Protein AF-A0A958KNM1-F1 (afdb_monomer)

Radius of gyration: 17.07 Å; Cα contacts (8 Å, |Δi|>4): 87; chains: 1; bounding box: 41×26×49 Å

Sequence (98 aa):
RNIADQYFADEQINSLNRTLFSFAAYNAGPTRISRIRQQAKDAGLDPNVWFGNVEQLVAKKVSSEPVTYVRNIYKYYVAYKLAQNNIAIREKAKDSAA

Nearest PDB structures (foldseek):
  5aa2-assembly4_D  TM=8.391E-01  e=7.026E-03  Pseudomonas aeruginosa BWHPSA013
  5aa2-assembly2_B  TM=8.555E-01  e=1.307E-02  Pseudomonas aeruginosa BWHPSA013
  5aa1-assembly2_B  TM=8.516E-01  e=2.017E-02  Pseudomonas aeruginosa BWHPSA013
  4p11-assembly1_A  TM=8.469E-01  e=2.146E-02  Pseudomonas aeruginosa PAO1

pLDDT: mean 94.6, std 6.58, range [58.0, 98.56]

Solvent-accessible surface area (backbone atoms only — not comparable to full-atom values): 5372 Å² total; per-residue (Å²): 135,59,67,38,70,74,69,46,64,54,84,80,33,47,73,67,34,33,50,50,50,36,49,30,14,71,69,62,36,52,71,55,46,48,52,49,25,61,53,21,48,81,71,78,31,52,52,54,36,43,80,97,22,27,43,55,54,37,44,73,76,74,41,57,59,40,52,50,52,40,50,60,52,49,54,53,54,52,51,52,52,51,52,52,50,52,50,53,52,52,52,54,55,52,65,75,73,108

Foldseek 3Di:
DQLLVPQPVPPLQDPVLSVLLSLLCVVQNSVVLSVLLVVQVVVVFHSNHCPPTSLVSCCVPPHCVSVVRSVVVVVVVVVVVVVVVVVVVVVVVVVVVD

Secondary structure (DSSP, 8-state):
--HHHHH---TTS-HHHHHHHHHHHHHH-HHHHHHHHHHHHHTTS-TT-IIIIIHHHHHHHT-SHHHHHHHHHHHHHHHHHHHHHHHHHHHHHHHTT-

Mean predicted aligned error: 3.87 Å

Structure (mmCIF, N/CA/C/O backbone):
data_AF-A0A958KNM1-F1
#
_entry.id   AF-A0A958KNM1-F1
#
loop_
_atom_site.group_PDB
_atom_site.id
_atom_site.type_symbol
_atom_site.label_atom_id
_atom_site.label_alt_id
_atom_site.label_comp_id
_atom_site.label_asym_id
_atom_site.label_entity_id
_atom_site.label_seq_id
_atom_site.pdbx_PDB_ins_code
_atom_site.Cartn_x
_atom_site.Cartn_y
_atom_site.Cartn_z
_atom_site.occupancy
_atom_site.B_iso_or_equiv
_atom_site.auth_seq_id
_atom_site.auth_comp_id
_atom_site.auth_asym_id
_atom_site.auth_atom_id
_atom_site.pdbx_PDB_model_num
ATOM 1 N N . ARG A 1 1 ? 12.983 0.101 14.545 1.00 58.00 1 ARG A N 1
ATOM 2 C CA . ARG A 1 1 ? 11.948 -0.941 14.313 1.00 58.00 1 ARG A CA 1
ATOM 3 C C . ARG A 1 1 ? 11.204 -0.573 13.032 1.00 58.00 1 ARG A C 1
ATOM 5 O O . ARG A 1 1 ? 10.838 0.588 12.909 1.00 58.00 1 ARG A O 1
ATOM 12 N N . ASN A 1 2 ? 11.067 -1.488 12.069 1.00 82.31 2 ASN A N 1
ATOM 13 C CA . ASN A 1 2 ? 10.414 -1.219 10.780 1.00 82.31 2 ASN A CA 1
ATOM 14 C C . ASN A 1 2 ? 8.882 -1.345 10.923 1.00 82.31 2 ASN A C 1
ATOM 16 O O . ASN A 1 2 ? 8.404 -2.275 11.571 1.00 82.31 2 ASN A O 1
ATOM 20 N N . ILE A 1 3 ? 8.120 -0.416 10.334 1.00 82.62 3 ILE A N 1
ATOM 21 C CA . ILE A 1 3 ? 6.646 -0.427 10.320 1.00 82.62 3 ILE A CA 1
ATOM 22 C C . ILE A 1 3 ? 6.108 -1.739 9.725 1.00 82.62 3 ILE A C 1
ATOM 24 O O . ILE A 1 3 ? 5.165 -2.314 10.271 1.00 82.62 3 ILE A O 1
ATOM 28 N N . ALA A 1 4 ? 6.730 -2.227 8.647 1.00 82.06 4 ALA A N 1
ATOM 29 C CA . ALA A 1 4 ? 6.342 -3.458 7.964 1.00 82.06 4 ALA A CA 1
ATOM 30 C C . ALA A 1 4 ? 6.382 -4.664 8.908 1.00 82.06 4 ALA A C 1
ATOM 32 O O . ALA A 1 4 ? 5.395 -5.379 9.053 1.00 82.06 4 ALA A O 1
ATOM 33 N N . ASP A 1 5 ? 7.500 -4.840 9.606 1.00 85.38 5 ASP A N 1
ATOM 34 C CA . ASP A 1 5 ? 7.730 -6.018 10.444 1.00 85.38 5 ASP A CA 1
ATOM 35 C C . ASP A 1 5 ? 6.917 -5.979 11.745 1.00 85.38 5 ASP A C 1
ATOM 37 O O . ASP A 1 5 ? 6.643 -7.015 12.338 1.00 85.38 5 ASP A O 1
ATOM 41 N N . GLN A 1 6 ? 6.501 -4.794 12.200 1.00 87.06 6 GLN A N 1
ATOM 42 C CA . GLN A 1 6 ? 5.697 -4.669 13.416 1.00 87.06 6 GLN A CA 1
ATOM 43 C C . GLN A 1 6 ? 4.189 -4.828 13.165 1.00 87.06 6 GLN A C 1
ATOM 45 O O . GLN A 1 6 ? 3.485 -5.334 14.036 1.00 87.06 6 GLN A O 1
ATOM 50 N N . TYR A 1 7 ? 3.676 -4.382 12.014 1.00 88.31 7 TYR A N 1
ATOM 51 C CA . TYR A 1 7 ? 2.226 -4.299 11.768 1.00 88.31 7 TYR A CA 1
ATOM 52 C C . TYR A 1 7 ? 1.726 -5.182 10.617 1.00 88.31 7 TYR A C 1
ATOM 54 O O . TYR A 1 7 ? 0.519 -5.437 10.519 1.00 88.31 7 TYR A O 1
ATOM 62 N N . PHE A 1 8 ? 2.628 -5.639 9.747 1.00 90.50 8 PHE A N 1
ATOM 63 C CA . PHE A 1 8 ? 2.316 -6.312 8.483 1.00 90.50 8 PHE A CA 1
ATOM 64 C C . PHE A 1 8 ? 3.215 -7.543 8.261 1.00 90.50 8 PHE A C 1
ATOM 66 O O . PHE A 1 8 ? 3.606 -7.830 7.136 1.00 90.50 8 PHE A O 1
ATOM 73 N N . ALA A 1 9 ? 3.560 -8.256 9.338 1.00 86.94 9 ALA A N 1
ATOM 74 C CA . ALA A 1 9 ? 4.379 -9.475 9.301 1.00 86.94 9 ALA A CA 1
ATOM 75 C C . ALA A 1 9 ? 3.591 -10.760 8.985 1.00 86.94 9 ALA A C 1
ATOM 77 O O . ALA A 1 9 ? 4.164 -11.840 9.007 1.00 86.94 9 ALA A O 1
ATOM 78 N N . ASP A 1 10 ? 2.289 -10.650 8.722 1.00 85.75 10 ASP A N 1
ATOM 79 C CA . ASP A 1 10 ? 1.458 -11.782 8.317 1.00 85.75 10 ASP A CA 1
ATOM 80 C C . ASP A 1 10 ? 1.947 -12.333 6.968 1.00 85.75 10 ASP A C 1
ATOM 82 O O . ASP A 1 10 ? 2.022 -11.594 5.983 1.00 85.75 10 ASP A O 1
ATOM 86 N N . GLU A 1 11 ? 2.284 -13.622 6.930 1.00 86.75 11 GLU A N 1
ATOM 87 C CA . GLU A 1 11 ? 2.818 -14.309 5.747 1.00 86.75 11 GLU A CA 1
ATOM 88 C C . GLU A 1 11 ? 1.818 -14.356 4.584 1.00 86.75 11 GLU A C 1
ATOM 90 O O . GLU A 1 11 ? 2.215 -14.495 3.426 1.00 86.75 11 GLU A O 1
ATOM 95 N N . GLN A 1 12 ? 0.523 -14.182 4.865 1.00 93.00 12 GLN A N 1
ATOM 96 C CA . GLN A 1 12 ? -0.513 -14.095 3.836 1.00 93.00 12 GLN A CA 1
ATOM 97 C C . GLN A 1 12 ? -0.465 -12.762 3.072 1.00 93.00 12 GLN A C 1
ATOM 99 O O . GLN A 1 12 ? -1.037 -12.643 1.985 1.00 93.00 12 GLN A O 1
ATOM 104 N N . ILE A 1 13 ? 0.233 -11.751 3.601 1.00 94.88 13 ILE A N 1
ATOM 105 C CA . ILE A 1 13 ? 0.452 -10.479 2.916 1.00 94.88 13 ILE A CA 1
ATOM 106 C C . ILE A 1 13 ? 1.674 -10.622 2.007 1.00 94.88 13 ILE A C 1
ATOM 108 O O . ILE A 1 13 ? 2.821 -10.626 2.455 1.00 94.88 13 ILE A O 1
ATOM 112 N N . ASN A 1 14 ? 1.436 -10.663 0.695 1.00 95.88 14 ASN A N 1
ATOM 113 C CA . ASN A 1 14 ? 2.536 -10.687 -0.266 1.00 95.88 14 ASN A CA 1
ATOM 114 C C . ASN A 1 14 ? 3.421 -9.425 -0.173 1.00 95.88 14 ASN A C 1
ATOM 116 O O . ASN A 1 14 ? 3.021 -8.376 0.340 1.00 95.88 14 ASN A O 1
ATOM 120 N N . SER A 1 15 ? 4.632 -9.513 -0.725 1.00 94.31 15 SER A N 1
ATOM 121 C CA . SER A 1 15 ? 5.643 -8.452 -0.627 1.00 94.31 15 SER A CA 1
ATOM 122 C C . SER A 1 15 ? 5.155 -7.085 -1.119 1.00 94.31 15 SER A C 1
ATOM 124 O O . SER A 1 15 ? 5.404 -6.078 -0.457 1.00 94.31 15 SER A O 1
ATOM 126 N N . LEU A 1 16 ? 4.416 -7.039 -2.234 1.00 95.31 16 LEU A N 1
ATOM 127 C CA . LEU A 1 16 ? 3.863 -5.797 -2.772 1.00 95.31 16 LEU A CA 1
ATOM 128 C C . LEU A 1 16 ? 2.864 -5.169 -1.796 1.00 95.31 16 LEU A C 1
ATOM 130 O O . LEU A 1 16 ? 3.009 -4.000 -1.441 1.00 95.31 16 LEU A O 1
ATOM 134 N N . ASN A 1 17 ? 1.871 -5.931 -1.337 1.00 97.75 17 ASN A N 1
ATOM 135 C CA . ASN A 1 17 ? 0.870 -5.425 -0.402 1.00 97.75 17 ASN A CA 1
ATOM 136 C C . ASN A 1 17 ? 1.512 -5.000 0.921 1.00 97.75 17 ASN A C 1
ATOM 138 O O . ASN A 1 17 ? 1.154 -3.952 1.453 1.00 97.75 17 ASN A O 1
ATOM 142 N N . ARG A 1 18 ? 2.531 -5.722 1.402 1.00 96.50 18 ARG A N 1
ATOM 143 C CA . ARG A 1 18 ? 3.299 -5.351 2.601 1.00 96.50 18 ARG A CA 1
ATOM 144 C C . ARG A 1 18 ? 3.937 -3.967 2.463 1.00 96.50 18 ARG A C 1
ATOM 146 O O . ARG A 1 18 ? 3.883 -3.158 3.394 1.00 96.50 18 ARG A O 1
ATOM 153 N N . THR A 1 19 ? 4.486 -3.657 1.290 1.00 95.88 19 THR A N 1
ATOM 154 C CA . THR A 1 19 ? 5.015 -2.324 0.970 1.00 95.88 19 THR A CA 1
ATOM 155 C C . THR A 1 19 ? 3.908 -1.270 0.889 1.00 95.88 19 THR A C 1
ATOM 157 O O . THR A 1 19 ? 4.037 -0.213 1.505 1.00 95.88 19 THR A O 1
ATOM 160 N N . LEU A 1 20 ? 2.801 -1.547 0.194 1.00 98.00 20 LEU A N 1
ATOM 161 C CA . LEU A 1 20 ? 1.689 -0.595 0.050 1.00 98.00 20 LEU A CA 1
ATOM 162 C C . LEU A 1 20 ? 1.038 -0.255 1.399 1.00 98.00 20 LEU A C 1
ATOM 164 O O . LEU A 1 20 ? 0.808 0.917 1.697 1.00 98.00 20 LEU A O 1
ATOM 168 N N . PHE A 1 21 ? 0.825 -1.258 2.253 1.00 98.06 21 PHE A N 1
ATOM 169 C CA . PHE A 1 21 ? 0.362 -1.054 3.624 1.00 98.06 21 PHE A CA 1
ATOM 170 C C . PHE A 1 21 ? 1.338 -0.214 4.444 1.00 98.06 21 PHE A C 1
ATOM 172 O O . PHE A 1 21 ? 0.906 0.615 5.241 1.00 98.06 21 PHE A O 1
ATOM 179 N N . SER A 1 22 ? 2.642 -0.387 4.229 1.00 96.62 22 SER A N 1
ATOM 180 C CA . SER A 1 22 ? 3.668 0.406 4.910 1.00 96.62 22 SER A CA 1
ATOM 181 C C . SER A 1 22 ? 3.638 1.876 4.476 1.00 96.62 22 SER A C 1
ATOM 183 O O . SER A 1 22 ? 3.759 2.751 5.329 1.00 96.62 22 SER A O 1
ATOM 185 N N . PHE A 1 23 ? 3.396 2.173 3.193 1.00 97.44 23 PHE A N 1
ATOM 186 C CA . PHE A 1 23 ? 3.181 3.548 2.717 1.00 97.44 23 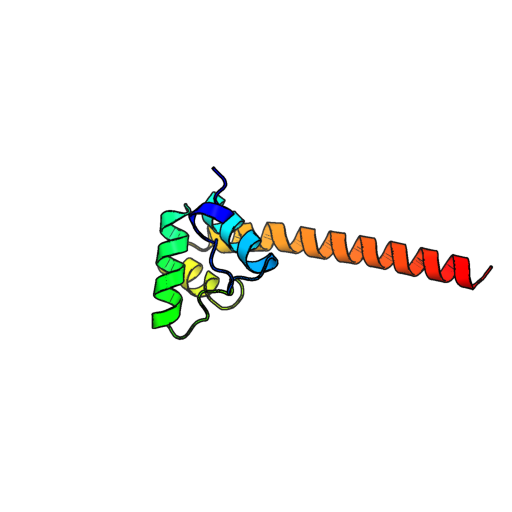PHE A CA 1
ATOM 187 C C . PHE A 1 23 ? 1.909 4.167 3.300 1.00 97.44 23 PHE A C 1
ATOM 189 O O . PHE A 1 23 ? 1.943 5.295 3.791 1.00 97.44 23 PHE A O 1
ATOM 196 N N . ALA A 1 24 ? 0.807 3.415 3.318 1.00 98.19 24 ALA A N 1
ATOM 197 C CA . ALA A 1 24 ? -0.430 3.860 3.951 1.00 98.19 24 ALA A CA 1
ATOM 198 C C . ALA A 1 24 ? -0.237 4.131 5.450 1.00 98.19 24 ALA A C 1
ATOM 200 O O . ALA A 1 24 ? -0.739 5.118 5.977 1.00 98.19 24 ALA A O 1
ATOM 201 N N . ALA A 1 25 ? 0.499 3.261 6.143 1.00 97.50 25 ALA A N 1
ATOM 202 C CA . ALA A 1 25 ? 0.784 3.370 7.568 1.00 97.50 25 ALA A CA 1
ATOM 203 C C . ALA A 1 25 ? 1.719 4.532 7.900 1.00 97.50 25 ALA A C 1
ATOM 205 O O . ALA A 1 25 ? 1.537 5.179 8.928 1.00 97.50 25 ALA A O 1
ATOM 206 N N . TYR A 1 26 ? 2.698 4.802 7.041 1.00 96.12 26 TYR A N 1
ATOM 207 C CA . TYR A 1 26 ? 3.561 5.969 7.168 1.00 96.12 26 TYR A CA 1
ATOM 208 C C . TYR A 1 26 ? 2.752 7.269 7.084 1.00 96.12 26 TYR A C 1
ATOM 210 O O . TYR A 1 26 ? 2.964 8.180 7.877 1.00 96.12 26 TYR A O 1
ATOM 218 N N . ASN A 1 27 ? 1.785 7.322 6.169 1.00 97.38 27 ASN A N 1
ATOM 219 C CA . ASN A 1 27 ? 0.954 8.496 5.944 1.00 97.38 27 ASN A CA 1
ATOM 220 C C . ASN A 1 27 ? -0.177 8.665 6.986 1.00 97.38 27 ASN A C 1
ATOM 222 O O . ASN A 1 27 ? -0.350 9.742 7.545 1.00 97.38 27 ASN A O 1
ATOM 226 N N . ALA A 1 28 ? -0.917 7.596 7.296 1.00 96.62 28 ALA A N 1
ATOM 227 C CA . ALA A 1 28 ? -2.135 7.648 8.118 1.00 96.62 28 ALA A CA 1
ATOM 228 C C . ALA A 1 28 ? -1.974 7.093 9.546 1.00 96.62 28 ALA A C 1
ATOM 230 O O . ALA A 1 28 ? -2.940 7.052 10.317 1.00 96.62 28 ALA A O 1
ATOM 231 N N . GLY A 1 29 ? -0.779 6.609 9.884 1.00 96.62 29 GLY A N 1
ATOM 232 C CA . GLY A 1 29 ? -0.459 5.951 11.146 1.00 96.62 29 GLY A CA 1
ATOM 233 C C . GLY A 1 29 ? -0.654 4.421 11.108 1.00 96.62 29 GLY A C 1
ATOM 234 O O . GLY A 1 29 ? -1.725 3.931 10.726 1.00 96.62 29 GLY A O 1
ATOM 235 N N . PRO A 1 30 ? 0.330 3.626 11.576 1.00 96.50 30 PRO A N 1
ATOM 236 C CA . PRO A 1 30 ? 0.308 2.166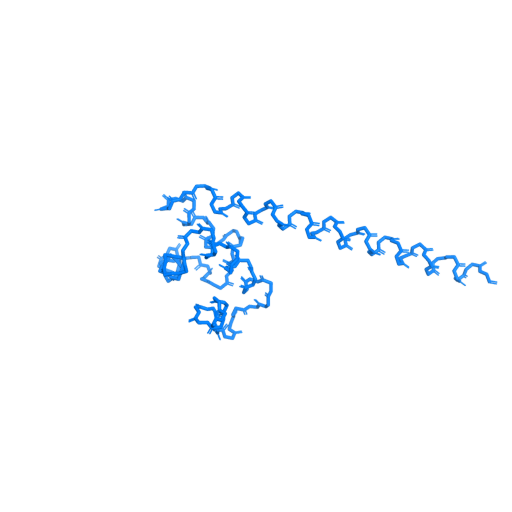 11.458 1.00 96.50 3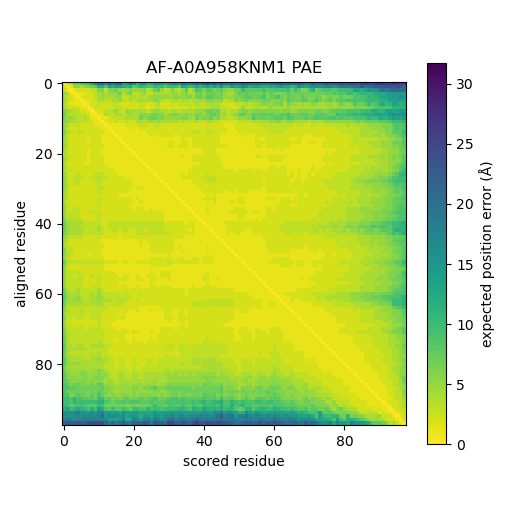0 PRO A CA 1
ATOM 237 C C . PRO A 1 30 ? -0.809 1.494 12.258 1.00 96.50 30 PRO A C 1
ATOM 239 O O . PRO A 1 30 ? -1.484 0.602 11.744 1.00 96.50 30 PRO A O 1
ATOM 242 N N . THR A 1 31 ? -1.075 1.957 13.481 1.00 96.00 31 THR A N 1
ATOM 243 C CA . THR A 1 31 ? -2.167 1.435 14.316 1.00 96.00 31 THR A CA 1
ATOM 244 C C . THR A 1 31 ? -3.524 1.618 13.640 1.00 96.00 31 THR A C 1
ATOM 246 O O . THR A 1 31 ? -4.364 0.717 13.664 1.00 96.00 31 THR A O 1
ATOM 249 N N . ARG A 1 32 ? -3.739 2.769 12.988 1.00 97.06 32 ARG A N 1
ATOM 250 C CA . ARG A 1 32 ? -4.992 3.067 12.289 1.00 97.06 32 ARG A CA 1
ATOM 251 C C . ARG A 1 32 ? -5.169 2.158 11.073 1.00 97.06 32 ARG A C 1
ATOM 253 O O . ARG A 1 32 ? -6.241 1.572 10.936 1.00 97.06 32 ARG A O 1
ATOM 260 N N . ILE A 1 33 ? -4.135 2.000 10.243 1.00 97.75 33 ILE A N 1
ATOM 261 C CA . ILE A 1 33 ? -4.184 1.110 9.071 1.00 97.75 33 ILE A CA 1
ATOM 262 C C . ILE A 1 33 ? -4.364 -0.351 9.486 1.00 97.75 33 ILE A C 1
ATOM 264 O O . ILE A 1 33 ? -5.218 -1.027 8.921 1.00 97.75 33 ILE A O 1
ATOM 268 N N . SER A 1 34 ? -3.650 -0.821 10.511 1.00 95.81 34 SER A N 1
ATOM 269 C CA . SER A 1 34 ? -3.819 -2.180 11.044 1.00 95.81 34 SER A CA 1
ATOM 270 C C . SER A 1 34 ? -5.258 -2.437 11.513 1.00 95.81 34 SER A C 1
ATOM 272 O O . SER A 1 34 ? -5.859 -3.452 11.166 1.00 95.81 34 SER A O 1
ATOM 274 N N . ARG A 1 35 ? -5.874 -1.474 12.213 1.00 96.75 35 ARG A N 1
ATOM 275 C CA . ARG A 1 35 ? -7.280 -1.579 12.631 1.00 96.75 35 ARG A CA 1
ATOM 276 C C . ARG A 1 35 ? -8.244 -1.622 11.443 1.00 96.75 35 ARG A C 1
ATOM 278 O O . ARG A 1 35 ? -9.162 -2.434 11.442 1.00 96.75 35 ARG A O 1
ATOM 285 N N . ILE A 1 36 ? -8.062 -0.751 10.448 1.00 97.75 36 ILE A N 1
ATOM 286 C CA . ILE A 1 36 ? -8.916 -0.743 9.247 1.00 97.75 36 ILE A CA 1
ATOM 287 C C . ILE A 1 36 ? -8.765 -2.049 8.461 1.00 97.75 36 ILE A C 1
ATOM 289 O O . ILE A 1 36 ? -9.765 -2.568 7.974 1.00 97.75 36 ILE A O 1
ATOM 293 N N . ARG A 1 37 ? -7.552 -2.611 8.405 1.00 96.56 37 ARG A N 1
ATOM 294 C CA . ARG A 1 37 ? -7.282 -3.919 7.805 1.00 96.56 37 ARG A CA 1
ATOM 295 C C . ARG A 1 37 ? -8.152 -5.01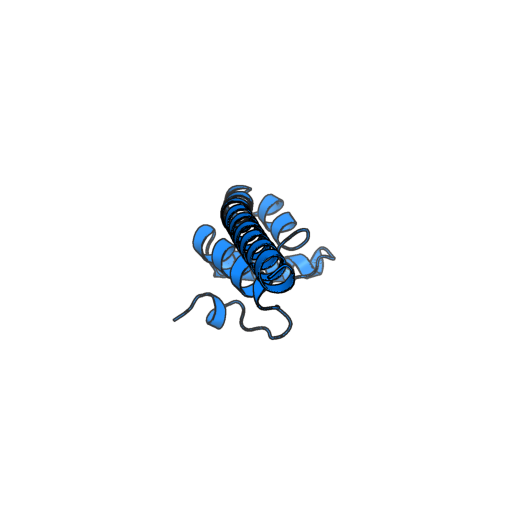1 8.425 1.00 96.56 37 ARG A C 1
ATOM 297 O O . ARG A 1 37 ? -8.825 -5.727 7.699 1.00 96.56 37 ARG A O 1
ATOM 304 N N . GLN A 1 38 ? -8.216 -5.076 9.756 1.00 95.12 38 GLN A N 1
ATOM 305 C CA . GLN A 1 38 ? -9.073 -6.053 10.438 1.00 95.12 38 GLN A CA 1
ATOM 306 C C . GLN A 1 38 ? -10.562 -5.839 10.134 1.00 95.12 38 GLN A C 1
ATOM 308 O O . GLN A 1 38 ? -11.278 -6.796 9.869 1.00 95.12 38 GLN A O 1
ATOM 313 N N . GLN A 1 39 ? -11.014 -4.583 10.066 1.00 97.25 39 GLN A N 1
ATOM 314 C CA . GLN A 1 39 ? -12.401 -4.257 9.705 1.00 97.25 39 GLN A CA 1
ATOM 315 C C . GLN A 1 39 ? -12.750 -4.566 8.242 1.00 97.25 39 GLN A C 1
ATOM 317 O O . GLN A 1 39 ? -13.931 -4.646 7.909 1.00 97.25 39 GLN A O 1
ATOM 322 N N . ALA A 1 40 ? -11.760 -4.682 7.353 1.00 97.19 40 ALA A N 1
ATOM 323 C CA . ALA A 1 40 ? -11.999 -5.009 5.950 1.00 97.19 40 ALA A CA 1
ATOM 324 C C . ALA A 1 40 ? -12.582 -6.422 5.805 1.00 97.19 40 ALA A C 1
ATOM 326 O O . ALA A 1 40 ? -13.488 -6.618 4.997 1.00 97.19 40 ALA A O 1
ATOM 327 N N . LYS A 1 41 ? -12.154 -7.356 6.666 1.00 94.69 41 LYS A N 1
ATOM 328 C CA . LYS A 1 41 ? -12.685 -8.722 6.719 1.00 94.69 41 LYS A CA 1
ATOM 329 C C . LYS A 1 41 ? -14.192 -8.736 6.989 1.00 94.69 41 LYS A C 1
ATOM 331 O O . LYS A 1 41 ? -14.935 -9.395 6.270 1.00 94.69 41 LYS A O 1
ATOM 336 N N . ASP A 1 42 ? -14.647 -7.949 7.964 1.00 95.69 42 ASP A N 1
ATOM 337 C CA . ASP A 1 42 ? -16.071 -7.842 8.321 1.00 95.69 42 ASP A CA 1
ATOM 338 C C . ASP A 1 42 ? -16.913 -7.205 7.202 1.00 95.69 42 ASP A C 1
ATOM 340 O O . ASP A 1 42 ? -18.123 -7.399 7.133 1.00 95.69 42 ASP A O 1
ATOM 344 N N . ALA A 1 43 ? -16.273 -6.443 6.312 1.00 95.25 43 ALA A N 1
ATOM 345 C CA . ALA A 1 43 ? -16.897 -5.833 5.142 1.00 95.25 43 ALA A CA 1
ATOM 346 C C . ALA A 1 43 ? -16.851 -6.730 3.888 1.00 95.25 43 ALA A C 1
ATOM 348 O O . ALA A 1 43 ? -17.199 -6.261 2.805 1.00 95.25 43 ALA A O 1
ATOM 349 N N . GLY A 1 44 ? -16.409 -7.988 4.014 1.00 96.88 44 GLY A N 1
ATOM 350 C CA . GLY A 1 44 ? -16.278 -8.921 2.891 1.00 96.88 44 GLY A CA 1
ATOM 351 C C . GLY A 1 44 ? -15.127 -8.593 1.935 1.00 96.88 44 GLY A C 1
ATOM 352 O O . GLY A 1 44 ? -15.132 -9.063 0.801 1.00 96.88 44 GLY A O 1
ATOM 353 N N . LEU A 1 45 ? -14.161 -7.779 2.367 1.00 97.94 45 LEU A N 1
ATOM 354 C CA . LEU A 1 45 ? -12.964 -7.445 1.597 1.00 97.94 45 LEU A CA 1
ATOM 355 C C . LEU A 1 45 ? -11.761 -8.248 2.089 1.00 97.94 45 LEU A C 1
ATOM 357 O O . LEU A 1 45 ? -11.694 -8.647 3.254 1.00 97.94 45 LEU A O 1
ATOM 361 N N . ASP A 1 46 ? -10.779 -8.429 1.212 1.00 98.00 46 ASP A N 1
ATOM 362 C CA . ASP A 1 46 ? -9.534 -9.107 1.554 1.00 98.00 46 ASP A CA 1
ATOM 363 C C . ASP A 1 46 ? -8.639 -8.190 2.417 1.00 98.00 46 ASP A C 1
ATOM 365 O O . ASP A 1 46 ? -8.149 -7.164 1.929 1.00 98.00 46 ASP A O 1
ATOM 369 N N . PRO A 1 47 ? -8.384 -8.528 3.697 1.00 97.69 47 PRO A N 1
ATOM 370 C CA . PRO A 1 47 ? -7.529 -7.723 4.562 1.00 97.69 47 PRO A CA 1
ATOM 371 C C . PRO A 1 47 ? -6.062 -7.712 4.106 1.00 97.69 47 PRO A C 1
ATOM 373 O O . PRO A 1 47 ? -5.310 -6.830 4.507 1.00 97.69 47 PRO A O 1
ATOM 376 N N . ASN A 1 48 ? -5.625 -8.647 3.267 1.00 97.69 48 ASN A N 1
ATOM 377 C CA . ASN A 1 48 ? -4.230 -8.787 2.851 1.00 97.69 48 ASN A CA 1
ATOM 378 C C . ASN A 1 48 ? -3.932 -8.099 1.512 1.00 97.69 48 ASN A C 1
ATOM 380 O O . ASN A 1 48 ? -2.780 -8.079 1.065 1.00 97.69 48 ASN A O 1
ATOM 384 N N . VAL A 1 49 ? -4.943 -7.474 0.901 1.00 98.12 49 VAL A N 1
ATOM 385 C CA . VAL A 1 49 ? -4.824 -6.739 -0.359 1.00 98.12 49 VAL A CA 1
ATOM 386 C C . VAL A 1 49 ? -5.119 -5.257 -0.134 1.00 98.12 49 VAL A C 1
ATOM 388 O O . VAL A 1 49 ? -6.122 -4.874 0.463 1.00 98.12 49 VAL A O 1
ATOM 391 N N . TRP A 1 50 ? -4.236 -4.385 -0.619 1.00 98.31 50 TRP A N 1
ATOM 392 C CA . TRP A 1 50 ? -4.430 -2.940 -0.518 1.00 98.31 50 TRP A CA 1
ATOM 393 C C . TRP A 1 50 ? -5.458 -2.438 -1.542 1.00 98.31 50 TRP A C 1
ATOM 395 O O . TRP A 1 50 ? -6.540 -1.975 -1.172 1.00 98.31 50 TRP A O 1
ATOM 405 N N . PHE A 1 51 ? -5.117 -2.543 -2.831 1.00 98.38 51 PHE A N 1
ATOM 406 C CA . PHE A 1 51 ? -5.926 -2.006 -3.925 1.00 98.38 51 PHE A CA 1
ATOM 407 C C . PHE A 1 51 ? -7.239 -2.768 -4.083 1.00 98.38 51 PHE A C 1
ATOM 409 O O . PHE A 1 51 ? -7.271 -3.998 -4.013 1.00 98.38 51 PHE A O 1
ATOM 416 N N . GLY A 1 52 ? -8.333 -2.036 -4.280 1.00 97.81 52 GLY A N 1
ATOM 417 C CA . GLY A 1 52 ? -9.665 -2.626 -4.415 1.00 97.81 52 GLY A CA 1
ATOM 418 C C . GLY A 1 52 ? -10.173 -3.359 -3.169 1.00 97.81 52 GLY A C 1
ATOM 419 O O . GLY A 1 52 ? -11.241 -3.951 -3.231 1.00 97.81 52 GLY A O 1
ATOM 420 N N . ASN A 1 53 ? -9.468 -3.309 -2.037 1.00 98.56 53 ASN A N 1
ATOM 421 C CA . ASN A 1 53 ? -9.884 -3.950 -0.793 1.00 98.56 53 ASN A CA 1
ATOM 422 C C . ASN A 1 53 ? -9.715 -2.967 0.369 1.00 98.56 53 ASN A C 1
ATOM 424 O O . ASN A 1 53 ? -10.554 -2.081 0.545 1.00 98.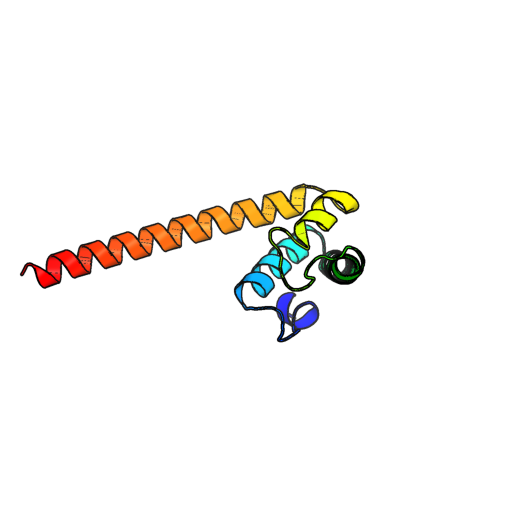56 53 ASN A O 1
ATOM 428 N N . VAL A 1 54 ? -8.622 -3.043 1.131 1.00 98.31 54 VAL A N 1
ATOM 429 C CA . VAL A 1 54 ? -8.451 -2.213 2.334 1.00 98.31 54 VAL A CA 1
ATOM 430 C C . VAL A 1 54 ? -8.504 -0.710 2.028 1.00 98.31 54 VAL A C 1
ATOM 432 O O . VAL A 1 54 ? -9.063 0.050 2.826 1.00 98.31 54 VAL A O 1
ATOM 435 N N . GLU A 1 55 ? -8.019 -0.265 0.862 1.00 98.38 55 GLU A N 1
ATOM 436 C CA . GLU A 1 55 ? -8.074 1.153 0.479 1.00 98.38 55 GLU A CA 1
ATOM 437 C C . GLU A 1 55 ? -9.507 1.713 0.419 1.00 98.38 55 GLU A C 1
ATOM 439 O O . GLU A 1 55 ? -9.711 2.898 0.687 1.00 98.38 55 GLU A O 1
ATOM 444 N N . GLN A 1 56 ? -10.511 0.870 0.137 1.00 98.31 56 GLN A N 1
ATOM 445 C CA . GLN A 1 56 ? -11.913 1.291 0.086 1.00 98.31 56 GLN A CA 1
ATOM 446 C C . GLN A 1 56 ? -12.410 1.717 1.471 1.00 98.31 56 GLN A C 1
ATOM 448 O O . GLN A 1 56 ? -13.039 2.769 1.624 1.00 98.31 56 GLN A O 1
ATOM 453 N N . LEU A 1 57 ? -12.093 0.932 2.509 1.00 97.94 57 LEU A N 1
ATOM 454 C CA . LEU A 1 57 ? -12.442 1.302 3.882 1.00 97.94 57 LEU A CA 1
ATOM 455 C C . LEU A 1 57 ? -11.605 2.476 4.378 1.00 97.94 57 LEU A C 1
ATOM 457 O O . LEU A 1 57 ? -12.131 3.292 5.132 1.00 97.94 57 LEU A O 1
ATOM 461 N N . VAL A 1 58 ? -10.338 2.587 3.970 1.00 98.25 58 VAL A N 1
ATOM 462 C CA . VAL A 1 58 ? -9.507 3.752 4.313 1.00 98.25 58 VAL A CA 1
ATOM 463 C C . VAL A 1 58 ? -10.126 5.028 3.740 1.00 98.25 58 VAL A C 1
ATOM 465 O O . VAL A 1 58 ? -10.341 5.974 4.497 1.00 98.25 58 VAL A O 1
ATOM 468 N N . ALA A 1 59 ? -10.511 5.032 2.461 1.00 98.06 59 ALA A N 1
ATOM 469 C CA . ALA A 1 59 ? -11.188 6.171 1.842 1.00 98.06 59 ALA A CA 1
ATOM 470 C C . ALA A 1 59 ? -12.499 6.528 2.559 1.00 98.06 59 ALA A C 1
ATOM 472 O O . ALA A 1 59 ? -12.774 7.701 2.795 1.00 98.06 59 ALA A O 1
ATOM 473 N N . LYS A 1 60 ? -13.290 5.516 2.943 1.00 97.38 60 LYS A N 1
ATOM 474 C CA . LYS A 1 60 ? -14.601 5.705 3.581 1.00 97.38 60 LYS A CA 1
ATOM 475 C C . LYS A 1 60 ? -14.527 6.142 5.049 1.00 97.38 60 LYS A C 1
ATOM 477 O O . LYS A 1 60 ? -15.388 6.890 5.498 1.00 97.38 60 LYS A O 1
ATOM 482 N N . LYS A 1 61 ? -13.566 5.623 5.822 1.00 96.75 61 LYS A N 1
ATOM 483 C CA . LYS A 1 61 ? -13.521 5.762 7.293 1.00 96.75 61 LYS A CA 1
ATOM 484 C C . LYS A 1 61 ? -12.377 6.631 7.814 1.00 96.75 61 LYS A C 1
ATOM 486 O O . LYS A 1 61 ? -12.382 6.970 8.995 1.00 96.75 61 LYS A O 1
ATOM 491 N N . VAL A 1 62 ? -11.370 6.921 6.991 1.00 95.38 62 VAL A N 1
ATOM 492 C CA . VAL A 1 62 ? -10.174 7.670 7.402 1.00 95.38 62 VAL A CA 1
ATOM 493 C C . VAL A 1 62 ? -10.056 8.963 6.611 1.00 95.38 62 VAL A C 1
ATOM 495 O O . VAL A 1 62 ? -10.208 10.031 7.193 1.00 95.38 62 VAL A O 1
ATOM 498 N N . SER A 1 63 ? -9.732 8.864 5.323 1.00 96.56 63 SER A N 1
ATOM 499 C CA . SER A 1 63 ? -9.543 9.981 4.392 1.00 96.56 63 SER A CA 1
ATOM 500 C C . SER A 1 63 ? -9.170 9.423 3.013 1.00 96.56 63 SER A C 1
ATOM 502 O O . SER A 1 63 ? -8.660 8.304 2.906 1.00 96.56 63 SER A O 1
ATOM 504 N N . SER A 1 64 ? -9.361 10.211 1.956 1.00 97.31 64 SER A N 1
ATOM 505 C CA . SER A 1 64 ? -8.846 9.920 0.611 1.00 97.31 64 SER A CA 1
ATOM 506 C C . SER A 1 64 ? -7.336 10.159 0.472 1.00 97.3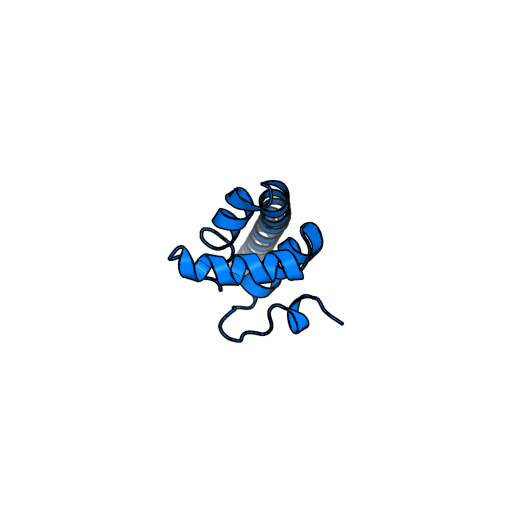1 64 SER A C 1
ATOM 508 O O . SER A 1 64 ? -6.717 9.672 -0.478 1.00 97.31 64 SER A O 1
ATOM 510 N N . GLU A 1 65 ? -6.731 10.897 1.402 1.00 97.94 65 GLU A N 1
ATOM 511 C CA . GLU A 1 65 ? -5.330 11.319 1.332 1.00 97.94 65 GLU A CA 1
ATOM 512 C C . GLU A 1 65 ? -4.333 10.140 1.381 1.00 97.94 65 GLU A C 1
ATOM 514 O O . GLU A 1 65 ? -3.527 10.046 0.452 1.00 97.94 65 GLU A O 1
ATOM 519 N N . PRO A 1 66 ? -4.459 9.139 2.276 1.00 97.88 66 PRO A N 1
ATOM 520 C CA . PRO A 1 66 ? -3.590 7.957 2.259 1.00 97.88 66 PRO A CA 1
ATOM 521 C C . PRO A 1 66 ? -3.714 7.120 0.985 1.00 97.88 66 PRO A C 1
ATOM 523 O O . PRO A 1 66 ? -2.728 6.587 0.478 1.00 97.88 66 PRO A O 1
ATOM 526 N N . VAL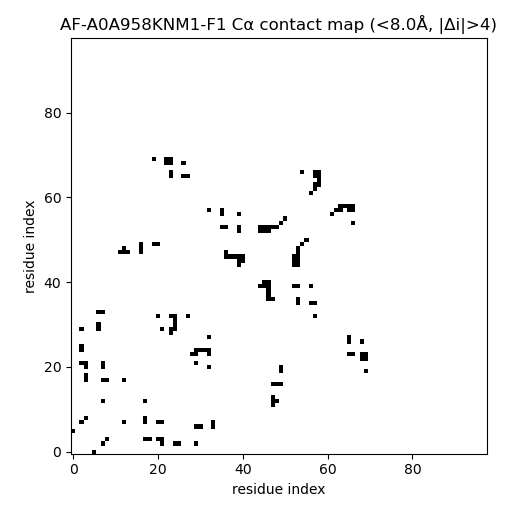 A 1 67 ? -4.922 7.028 0.424 1.00 98.25 67 VAL A N 1
ATOM 527 C CA . VAL A 1 67 ? -5.168 6.316 -0.840 1.00 98.25 67 VAL A CA 1
ATOM 528 C C . VAL A 1 67 ? -4.477 7.033 -1.996 1.00 98.25 67 VAL A C 1
ATOM 530 O O . VAL A 1 67 ? -3.793 6.411 -2.812 1.00 98.25 67 VAL A O 1
ATOM 533 N N . THR A 1 68 ? -4.602 8.359 -2.035 1.00 98.50 68 THR A N 1
ATOM 534 C CA . THR A 1 68 ? -3.953 9.206 -3.040 1.00 98.50 68 THR A CA 1
ATOM 535 C C . THR A 1 68 ? -2.434 9.147 -2.914 1.00 98.50 68 THR A C 1
ATOM 537 O O . THR A 1 68 ? -1.743 9.004 -3.923 1.00 98.50 68 THR A O 1
ATOM 540 N N . TYR A 1 69 ? -1.912 9.185 -1.687 1.00 98.31 69 TYR A N 1
ATOM 541 C CA . TYR A 1 69 ? -0.491 9.059 -1.383 1.00 98.31 69 TYR A CA 1
ATOM 542 C C . TYR A 1 69 ? 0.085 7.740 -1.921 1.00 98.31 69 TYR A C 1
ATOM 544 O O . TYR A 1 69 ? 1.025 7.752 -2.720 1.00 98.31 69 TYR A O 1
ATOM 552 N N . VAL A 1 70 ? -0.534 6.603 -1.580 1.00 98.44 70 VAL A N 1
ATOM 553 C CA . VAL A 1 70 ? -0.089 5.279 -2.050 1.00 98.44 70 VAL A CA 1
ATOM 554 C C . VAL A 1 70 ? -0.174 5.170 -3.573 1.00 98.44 70 VAL A C 1
ATOM 556 O O . VAL A 1 70 ? 0.780 4.721 -4.214 1.00 98.44 70 VAL A O 1
ATOM 559 N N . ARG A 1 71 ? -1.278 5.626 -4.181 1.00 98.25 71 ARG A N 1
ATOM 560 C CA . ARG A 1 71 ? -1.455 5.609 -5.642 1.00 98.25 71 ARG A CA 1
ATOM 561 C C . ARG A 1 71 ? -0.400 6.455 -6.355 1.00 98.25 71 ARG A C 1
ATOM 563 O O . ARG A 1 71 ? 0.124 6.039 -7.389 1.00 98.25 71 ARG A O 1
ATOM 570 N N . ASN A 1 72 ? -0.064 7.617 -5.799 1.00 98.06 72 ASN A N 1
ATOM 571 C CA . ASN A 1 72 ? 0.951 8.501 -6.356 1.00 98.06 72 ASN A CA 1
ATOM 572 C C . ASN A 1 72 ? 2.353 7.900 -6.303 1.00 98.06 72 ASN A C 1
ATOM 574 O O . ASN A 1 72 ? 3.111 8.119 -7.237 1.00 98.06 72 ASN A O 1
ATOM 578 N N . ILE A 1 73 ? 2.701 7.123 -5.282 1.00 97.62 73 ILE A N 1
ATOM 579 C CA . ILE A 1 73 ? 3.989 6.416 -5.259 1.00 97.62 73 ILE A CA 1
ATOM 580 C C . ILE A 1 73 ? 3.963 5.241 -6.243 1.00 97.62 73 ILE A C 1
ATOM 582 O O . ILE A 1 73 ? 4.878 5.071 -7.054 1.00 97.62 73 ILE A O 1
ATOM 586 N N . TYR A 1 74 ? 2.887 4.451 -6.218 1.00 98.06 74 TYR A N 1
ATOM 587 C CA . TYR A 1 74 ? 2.786 3.237 -7.023 1.00 98.06 74 TYR A CA 1
ATOM 588 C C . TYR A 1 74 ? 2.794 3.517 -8.532 1.00 98.06 74 TYR A C 1
ATOM 590 O O . TYR A 1 74 ? 3.445 2.784 -9.278 1.00 98.06 74 TYR A O 1
ATOM 598 N N . LYS A 1 75 ? 2.162 4.608 -8.995 1.00 98.00 75 LYS A N 1
ATOM 599 C CA . LYS A 1 75 ? 2.191 4.985 -10.422 1.00 98.00 75 LYS A CA 1
ATOM 600 C C . LYS A 1 75 ? 3.619 5.218 -10.928 1.00 98.00 75 LYS A C 1
ATOM 602 O O . LYS A 1 75 ? 3.944 4.777 -12.027 1.00 98.00 75 LYS A O 1
ATOM 607 N N . TYR A 1 76 ? 4.483 5.853 -10.129 1.00 97.69 76 TYR A N 1
ATOM 608 C CA . TYR A 1 76 ? 5.875 6.076 -10.522 1.00 97.69 76 TYR A CA 1
ATOM 609 C C . TYR A 1 76 ? 6.659 4.767 -10.503 1.00 97.69 76 TYR A C 1
ATOM 611 O O . TYR A 1 76 ? 7.383 4.496 -11.455 1.00 97.69 76 TYR A O 1
ATOM 619 N N . TYR A 1 77 ? 6.462 3.915 -9.491 1.00 96.06 77 TYR A N 1
ATOM 620 C CA . TYR A 1 77 ? 7.073 2.582 -9.464 1.00 96.06 77 TYR A CA 1
ATOM 621 C C . TYR A 1 77 ? 6.754 1.776 -10.733 1.00 96.06 77 TYR A C 1
ATOM 623 O O . TYR A 1 77 ? 7.663 1.249 -11.376 1.00 96.06 77 TYR A O 1
ATOM 631 N N . VAL A 1 78 ? 5.478 1.724 -11.129 1.00 97.12 78 VAL A N 1
ATOM 632 C CA . VAL A 1 78 ? 5.052 1.027 -12.351 1.00 97.12 78 VAL A CA 1
ATOM 633 C C . VAL A 1 78 ? 5.667 1.675 -13.592 1.00 97.12 78 VAL A C 1
ATOM 635 O O . VAL A 1 78 ? 6.215 0.959 -14.428 1.00 97.12 78 VAL A O 1
ATOM 638 N N . ALA A 1 79 ? 5.645 3.006 -13.698 1.00 97.94 79 ALA A N 1
ATOM 639 C CA . ALA A 1 79 ? 6.237 3.720 -14.829 1.00 97.94 79 ALA A CA 1
ATOM 640 C C . ALA A 1 79 ? 7.739 3.423 -14.985 1.00 97.94 79 ALA A C 1
ATOM 642 O O . ALA A 1 79 ? 8.185 3.089 -16.082 1.00 97.94 79 ALA A O 1
ATOM 643 N N . TYR A 1 80 ? 8.508 3.465 -13.892 1.00 97.12 80 TYR A N 1
ATOM 644 C CA . TYR A 1 80 ? 9.935 3.137 -13.913 1.00 97.12 80 TYR A CA 1
ATOM 645 C C . TYR A 1 80 ? 10.188 1.676 -14.275 1.00 97.12 80 TYR A C 1
ATOM 647 O O . TYR A 1 80 ? 11.055 1.395 -15.101 1.00 97.12 80 TYR A O 1
ATOM 655 N N . LYS A 1 81 ? 9.410 0.745 -13.713 1.00 96.19 81 LYS A N 1
ATOM 656 C CA . LYS A 1 81 ? 9.540 -0.682 -14.025 1.00 96.19 81 LYS A CA 1
ATOM 657 C C . LYS A 1 81 ? 9.265 -0.963 -15.504 1.00 96.19 81 LYS A C 1
ATOM 659 O O . LYS A 1 81 ? 10.007 -1.708 -16.137 1.00 96.19 81 LYS A O 1
ATOM 664 N N . LEU A 1 82 ? 8.234 -0.336 -16.071 1.0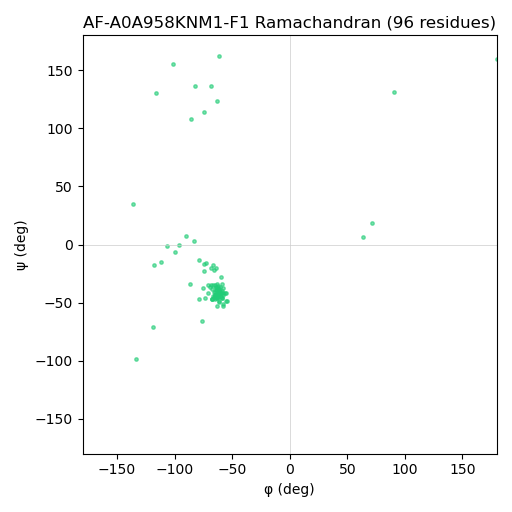0 97.56 82 LEU A N 1
ATOM 665 C CA . LEU A 1 82 ? 7.925 -0.439 -17.499 1.00 97.56 82 LEU A CA 1
ATOM 666 C C . LEU A 1 82 ? 9.027 0.181 -18.364 1.00 97.56 82 LEU A C 1
ATOM 668 O O . LEU A 1 82 ? 9.443 -0.432 -19.344 1.00 97.56 82 LEU A O 1
ATOM 672 N N . ALA A 1 83 ? 9.543 1.354 -17.990 1.00 97.50 83 ALA A N 1
ATOM 673 C CA . ALA A 1 83 ? 10.646 1.993 -18.705 1.00 97.50 83 ALA A CA 1
ATOM 674 C C . ALA A 1 83 ? 11.907 1.110 -18.721 1.00 97.50 83 ALA A C 1
ATOM 676 O O . ALA A 1 83 ? 12.499 0.911 -19.781 1.00 97.50 83 ALA A O 1
ATOM 677 N N . GLN A 1 84 ? 12.276 0.520 -17.580 1.00 97.44 84 GLN A N 1
ATOM 678 C CA . GLN A 1 84 ? 13.405 -0.410 -17.473 1.00 97.44 84 GLN A CA 1
ATOM 679 C C . GLN A 1 84 ? 13.202 -1.670 -18.320 1.00 97.44 84 GLN A C 1
ATOM 681 O O . GLN A 1 84 ? 14.105 -2.062 -19.058 1.00 97.44 84 GLN A O 1
ATOM 686 N N . ASN A 1 85 ? 12.010 -2.270 -18.275 1.00 96.94 85 ASN A N 1
ATOM 687 C CA . ASN A 1 85 ? 11.689 -3.434 -19.100 1.00 96.94 85 ASN A CA 1
ATOM 688 C C . ASN A 1 85 ? 11.800 -3.109 -20.595 1.00 96.94 85 ASN A C 1
ATOM 690 O O . ASN A 1 85 ? 12.374 -3.889 -21.351 1.00 96.94 85 ASN A O 1
ATOM 694 N N . ASN A 1 86 ? 11.305 -1.945 -21.018 1.00 96.75 86 ASN A N 1
ATOM 695 C CA . ASN A 1 86 ? 11.385 -1.508 -22.410 1.00 96.75 86 ASN A CA 1
ATOM 696 C C . ASN A 1 86 ? 12.833 -1.302 -22.869 1.00 96.75 86 ASN A C 1
ATOM 698 O O . ASN A 1 86 ? 13.167 -1.663 -23.997 1.00 96.75 86 ASN A O 1
ATOM 702 N N . ILE A 1 87 ? 13.697 -0.753 -22.009 1.00 96.62 87 ILE A N 1
ATOM 703 C CA . ILE A 1 87 ? 15.135 -0.642 -22.287 1.00 96.62 87 ILE A CA 1
ATOM 704 C C . ILE A 1 87 ? 15.740 -2.040 -22.459 1.00 96.62 87 ILE A C 1
ATOM 706 O O . ILE A 1 87 ? 16.372 -2.304 -23.477 1.00 96.62 87 ILE A O 1
ATOM 710 N N . ALA A 1 88 ? 15.477 -2.963 -21.531 1.00 95.56 88 ALA A N 1
ATOM 711 C CA . ALA A 1 88 ? 16.013 -4.323 -21.595 1.00 95.56 88 ALA A CA 1
ATOM 712 C C . ALA A 1 88 ? 15.550 -5.098 -22.844 1.00 95.56 88 ALA A C 1
ATOM 714 O O . ALA A 1 88 ? 16.334 -5.834 -23.439 1.00 95.56 88 ALA A O 1
ATOM 715 N N . ILE A 1 89 ? 14.291 -4.924 -23.262 1.00 96.00 89 ILE A N 1
ATOM 716 C CA . ILE A 1 89 ? 13.761 -5.515 -24.501 1.00 96.00 89 ILE A CA 1
ATOM 717 C C . ILE A 1 89 ? 14.507 -4.963 -25.722 1.00 96.00 89 ILE A C 1
ATOM 719 O O . ILE A 1 89 ? 14.874 -5.730 -26.610 1.00 96.00 89 ILE A O 1
ATOM 723 N N . ARG A 1 90 ? 14.752 -3.647 -25.764 1.00 94.62 90 ARG A N 1
ATOM 724 C CA . ARG A 1 90 ? 15.468 -3.001 -26.874 1.00 94.62 90 ARG A CA 1
ATOM 725 C C . ARG A 1 90 ? 16.920 -3.453 -26.974 1.00 94.62 90 ARG A C 1
ATOM 727 O O . ARG A 1 90 ? 17.374 -3.690 -28.085 1.00 94.62 90 ARG A O 1
ATOM 734 N N . GLU A 1 91 ? 17.626 -3.596 -25.855 1.00 95.06 91 GLU A N 1
ATOM 735 C CA . GLU A 1 91 ? 19.010 -4.094 -25.866 1.00 95.06 91 GLU A CA 1
ATOM 736 C C . GLU A 1 91 ? 19.076 -5.549 -26.351 1.00 95.06 91 GLU A C 1
ATOM 738 O O . GLU A 1 91 ? 19.797 -5.838 -27.299 1.00 95.06 91 GLU A O 1
ATOM 743 N N . LYS A 1 92 ? 18.209 -6.441 -25.845 1.00 94.12 92 LYS A N 1
ATOM 744 C CA . LYS A 1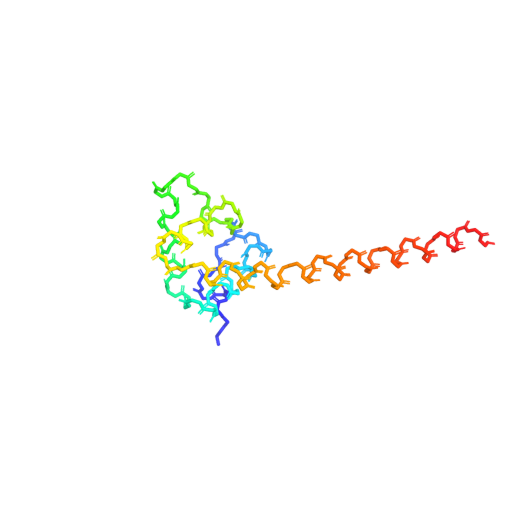 92 ? 18.140 -7.832 -26.337 1.00 94.12 92 LYS A CA 1
ATOM 745 C C . LYS A 1 92 ? 17.846 -7.931 -27.836 1.00 94.12 92 LYS A C 1
ATOM 747 O O . LYS A 1 92 ? 18.370 -8.818 -28.507 1.00 94.12 92 LYS A O 1
ATOM 752 N N . ALA A 1 93 ? 16.991 -7.049 -28.357 1.00 93.94 93 ALA A N 1
ATOM 753 C CA . ALA A 1 93 ? 16.667 -7.013 -29.780 1.00 93.94 93 ALA A CA 1
ATOM 754 C C . ALA A 1 93 ? 17.859 -6.566 -30.642 1.00 93.94 93 ALA A C 1
ATOM 756 O O . ALA A 1 93 ? 18.011 -7.076 -31.747 1.00 93.94 93 ALA A O 1
ATOM 757 N N . LYS A 1 94 ? 18.706 -5.654 -30.142 1.00 91.75 94 LYS A N 1
ATOM 758 C CA . LYS A 1 94 ? 19.957 -5.270 -30.814 1.00 91.75 94 LYS A CA 1
ATOM 759 C C . LYS A 1 94 ? 20.961 -6.420 -30.812 1.00 91.75 94 LYS A C 1
ATOM 761 O O . LYS A 1 94 ? 21.488 -6.736 -31.869 1.00 91.75 94 LYS A O 1
ATOM 766 N N . ASP A 1 95 ? 21.161 -7.069 -29.664 1.00 88.88 95 ASP A N 1
ATOM 767 C CA . ASP A 1 95 ? 22.114 -8.180 -29.523 1.00 88.88 95 ASP A CA 1
ATOM 768 C C . ASP A 1 95 ? 21.738 -9.387 -30.392 1.00 88.88 95 ASP A C 1
ATOM 770 O O . ASP A 1 95 ? 22.608 -10.075 -30.903 1.00 88.88 95 ASP A O 1
ATOM 774 N N . SER A 1 96 ? 20.438 -9.643 -30.577 1.00 82.69 96 SER A N 1
ATOM 775 C CA . SER A 1 96 ? 19.951 -10.751 -31.418 1.00 82.69 96 SER A CA 1
ATOM 776 C C . SER A 1 96 ? 19.997 -10.445 -32.921 1.00 82.69 96 SER A C 1
ATOM 778 O O . SER A 1 96 ? 19.768 -11.342 -33.730 1.00 82.69 96 SER A O 1
ATOM 780 N N . ALA A 1 97 ? 20.199 -9.178 -33.294 1.00 77.19 97 ALA A N 1
ATOM 781 C CA . ALA A 1 97 ? 20.278 -8.720 -34.680 1.00 77.19 97 ALA A CA 1
ATOM 782 C C . ALA A 1 97 ? 21.727 -8.516 -35.167 1.00 77.19 97 ALA A C 1
ATOM 784 O O . ALA A 1 97 ? 21.918 -8.213 -36.346 1.00 77.19 97 ALA A O 1
ATOM 785 N N . ALA A 1 98 ? 22.710 -8.649 -34.270 1.00 63.25 98 ALA A N 1
ATOM 786 C CA . ALA A 1 98 ? 24.146 -8.622 -34.546 1.00 63.25 98 ALA A CA 1
ATOM 787 C C . ALA A 1 98 ? 24.696 -10.047 -34.707 1.00 63.25 98 ALA A C 1
ATOM 789 O O . ALA A 1 98 ? 25.626 -10.211 -35.528 1.00 63.25 98 ALA A O 1
#